Protein AF-A0A165QV12-F1 (afdb_monomer_lite)

Secondary structure (DSSP, 8-state):
-EE-HHHHHHHHT-TTHHHHHHHHHTTS----EESSS-HHHHHHH-HHHHTS--EETTTS-HHHHHHHHHHHH----

Foldseek 3Di:
DEAEPVNLVVQLPDPPVCPVVVVVLVPVPDAYEYENDDLVSVCVSPVSVSPDHHHYCVVDPPVVRVVVVVVVPDDDD

Radius of gyration: 13.27 Å; chains: 1; bounding box: 31×18×39 Å

pLDDT: mean 83.07, std 13.37, range [51.28, 97.38]

Sequence (77 aa):
MIVTPNFLKRIQGAGIADKELSALLSRDQLIPIVHNTTFDNLRDVSPLLGSRSGLSTGKDTMLNIASKLAELVSLDD

Organism: NCBI:txid703342

Structure (mmCIF, N/CA/C/O backbone):
data_AF-A0A165QV12-F1
#
_entry.id   AF-A0A165QV12-F1
#
loop_
_atom_site.group_PDB
_atom_site.id
_atom_site.type_symbol
_atom_site.label_atom_id
_atom_site.label_alt_id
_atom_site.label_comp_id
_atom_site.label_asym_id
_atom_site.label_entity_id
_atom_site.label_seq_id
_atom_site.pdbx_PDB_ins_code
_atom_site.Cartn_x
_atom_site.Cartn_y
_atom_site.Cartn_z
_atom_site.occupancy
_atom_site.B_iso_or_equiv
_atom_site.auth_seq_id
_atom_site.auth_comp_id
_atom_site.auth_asym_id
_atom_site.auth_atom_id
_atom_site.pdbx_PDB_model_num
ATOM 1 N N . MET A 1 1 ? 0.350 4.073 -5.531 1.00 84.62 1 MET A N 1
ATOM 2 C CA . MET A 1 1 ? -0.040 4.910 -4.364 1.00 84.62 1 MET A CA 1
ATOM 3 C C . MET A 1 1 ? 0.841 4.539 -3.177 1.00 84.62 1 MET A C 1
ATOM 5 O O . MET A 1 1 ? 1.024 3.349 -2.965 1.00 84.62 1 MET A O 1
ATOM 9 N N . ILE A 1 2 ? 1.376 5.498 -2.411 1.00 91.31 2 ILE A N 1
ATOM 10 C CA . ILE A 1 2 ? 2.207 5.202 -1.224 1.00 91.31 2 ILE A CA 1
ATOM 11 C C . ILE A 1 2 ? 1.374 5.351 0.055 1.00 91.31 2 ILE A C 1
ATOM 13 O O . ILE A 1 2 ? 0.723 6.374 0.256 1.00 91.31 2 ILE A O 1
ATOM 17 N N . VAL A 1 3 ? 1.423 4.346 0.927 1.00 92.62 3 VAL A N 1
ATOM 18 C CA . VAL A 1 3 ? 0.725 4.285 2.216 1.00 92.62 3 VAL A CA 1
ATOM 19 C C . VAL A 1 3 ? 1.748 4.438 3.337 1.00 92.62 3 VAL A C 1
ATOM 21 O O . VAL A 1 3 ? 2.637 3.606 3.486 1.00 92.62 3 VAL A O 1
ATOM 24 N N . THR A 1 4 ? 1.621 5.493 4.139 1.00 95.56 4 THR A N 1
ATOM 25 C CA . THR A 1 4 ? 2.511 5.805 5.274 1.00 95.56 4 THR A CA 1
ATOM 26 C C . THR A 1 4 ? 1.723 5.889 6.585 1.00 95.56 4 THR A C 1
ATOM 28 O O . THR A 1 4 ? 0.499 6.025 6.547 1.00 95.56 4 THR A O 1
ATOM 31 N N . PRO A 1 5 ? 2.374 5.900 7.764 1.00 95.69 5 PRO A N 1
ATOM 32 C CA . PRO A 1 5 ? 1.678 6.154 9.029 1.00 95.69 5 PRO A CA 1
ATOM 33 C C . PRO A 1 5 ? 0.872 7.461 9.039 1.00 95.69 5 PRO A C 1
ATOM 35 O O . PRO A 1 5 ? -0.236 7.504 9.568 1.00 95.69 5 PRO A O 1
ATOM 38 N N . ASN A 1 6 ? 1.391 8.526 8.417 1.00 93.31 6 ASN A N 1
ATOM 39 C CA . ASN A 1 6 ? 0.681 9.804 8.316 1.00 93.31 6 ASN A CA 1
ATOM 40 C C . ASN A 1 6 ? -0.544 9.709 7.398 1.00 93.31 6 ASN A C 1
ATOM 42 O O . ASN A 1 6 ? -1.564 10.336 7.678 1.00 93.31 6 ASN A O 1
ATOM 46 N N . PHE A 1 7 ? -0.463 8.902 6.337 1.00 90.62 7 PHE A N 1
ATOM 47 C CA . PHE A 1 7 ? -1.616 8.603 5.493 1.00 90.62 7 PHE A CA 1
ATOM 48 C C . PHE A 1 7 ? -2.710 7.883 6.291 1.00 90.62 7 PHE A C 1
ATOM 50 O O . PHE A 1 7 ? -3.848 8.340 6.271 1.00 90.62 7 PHE A O 1
ATOM 57 N N . LEU A 1 8 ? -2.361 6.838 7.056 1.00 89.38 8 LEU A N 1
ATOM 58 C CA . LEU A 1 8 ? -3.314 6.100 7.901 1.00 89.38 8 LEU A CA 1
ATOM 59 C C . LEU A 1 8 ? -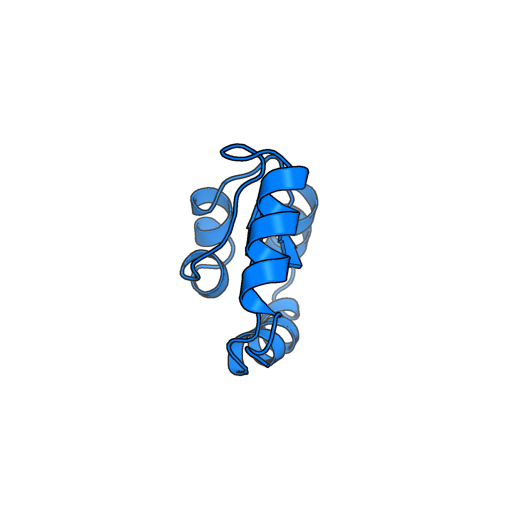4.031 7.020 8.896 1.00 89.38 8 LEU A C 1
ATOM 61 O O . LEU A 1 8 ? -5.257 7.032 8.944 1.00 89.38 8 LEU A O 1
ATOM 65 N N . LYS A 1 9 ? -3.278 7.868 9.611 1.00 89.94 9 LYS A N 1
ATOM 66 C CA . LYS A 1 9 ? -3.849 8.869 10.531 1.00 89.94 9 LYS A CA 1
ATOM 67 C C . LYS A 1 9 ? -4.832 9.810 9.833 1.00 89.94 9 LYS A C 1
ATOM 69 O O . LYS A 1 9 ? -5.855 10.164 10.410 1.00 89.94 9 LYS A O 1
ATOM 74 N N . ARG A 1 10 ? -4.525 10.223 8.599 1.00 85.00 10 ARG A N 1
ATOM 75 C CA . ARG A 1 10 ? -5.381 11.124 7.817 1.00 85.00 10 ARG A CA 1
ATOM 76 C C . ARG A 1 10 ? -6.691 10.456 7.401 1.00 85.00 10 ARG A C 1
ATOM 78 O O . ARG A 1 10 ? -7.726 11.112 7.456 1.00 85.00 10 ARG A O 1
ATOM 85 N N . ILE A 1 11 ? -6.659 9.190 6.985 1.00 81.19 11 ILE A N 1
ATOM 86 C CA . ILE A 1 11 ? -7.865 8.495 6.507 1.00 81.19 11 ILE A CA 1
ATOM 87 C C . ILE A 1 11 ? -8.736 7.951 7.647 1.00 81.19 11 ILE A C 1
ATOM 89 O O . ILE A 1 11 ? -9.949 7.898 7.493 1.00 81.19 11 ILE A O 1
ATOM 93 N N . GLN A 1 12 ? -8.159 7.657 8.817 1.00 80.25 12 GLN A N 1
ATOM 94 C CA . GLN A 1 12 ? -8.894 7.176 9.994 1.00 80.25 12 GLN A CA 1
ATOM 95 C C . GLN A 1 12 ? -9.968 8.165 10.496 1.00 80.25 12 GLN A C 1
ATOM 97 O O . GLN A 1 12 ? -10.945 7.746 11.108 1.00 80.25 12 GLN A O 1
ATOM 102 N N . GLY A 1 13 ? -9.810 9.468 10.232 1.00 70.88 13 GLY A N 1
ATOM 103 C CA . GLY A 1 13 ? -10.774 10.514 10.610 1.00 70.88 13 GLY A CA 1
ATOM 104 C C . GLY A 1 13 ? -11.616 11.075 9.457 1.00 70.88 13 GLY A C 1
ATOM 105 O O . GLY A 1 13 ? -12.421 11.977 9.680 1.00 70.88 13 GLY A O 1
ATOM 106 N N . ALA A 1 14 ? -11.428 10.598 8.224 1.00 64.25 14 ALA A N 1
ATOM 107 C CA . ALA A 1 14 ? -12.014 11.203 7.031 1.00 64.25 14 ALA A CA 1
ATOM 108 C C . ALA A 1 14 ? -13.113 10.314 6.425 1.00 64.25 14 ALA A C 1
ATOM 110 O O . ALA A 1 14 ? -12.883 9.623 5.440 1.00 64.25 14 ALA A O 1
ATOM 111 N N . GLY A 1 15 ? -14.341 10.397 6.949 1.00 59.47 15 GLY A N 1
ATOM 112 C CA . GLY A 1 15 ? -15.504 9.671 6.400 1.00 59.47 15 GLY A CA 1
ATOM 113 C C . GLY A 1 15 ? -15.868 10.016 4.940 1.00 59.47 15 GLY A C 1
ATOM 114 O O . GLY A 1 15 ? -16.634 9.293 4.316 1.00 59.47 15 GLY A O 1
ATOM 115 N N . ILE A 1 16 ? -15.314 11.103 4.375 1.00 51.28 16 ILE A N 1
ATOM 116 C CA . ILE A 1 16 ? -15.498 11.541 2.972 1.00 51.28 16 ILE A CA 1
ATOM 117 C C . ILE A 1 16 ? -14.368 11.044 2.053 1.00 51.28 16 ILE A C 1
ATOM 119 O O . ILE A 1 16 ? -14.597 10.870 0.854 1.00 51.28 16 ILE A O 1
ATOM 123 N N . ALA A 1 17 ? -13.175 10.752 2.596 1.00 56.38 17 ALA A N 1
ATOM 124 C CA . ALA A 1 17 ? -12.062 10.211 1.809 1.00 56.38 17 ALA A CA 1
ATOM 125 C C . ALA A 1 17 ? -12.439 8.875 1.154 1.00 56.38 17 ALA A C 1
ATOM 127 O O . ALA A 1 17 ? -11.941 8.559 0.082 1.00 56.38 17 ALA A O 1
ATOM 128 N N . ASP A 1 18 ? -13.394 8.154 1.739 1.00 58.97 18 ASP A N 1
ATOM 129 C CA . ASP A 1 18 ? -13.929 6.902 1.225 1.00 58.97 18 ASP A CA 1
ATOM 130 C C . ASP A 1 18 ? -14.523 7.027 -0.189 1.00 58.97 18 ASP A C 1
ATOM 132 O O . ASP A 1 18 ? -14.342 6.117 -0.985 1.00 58.97 18 ASP A O 1
ATOM 136 N N . LYS A 1 19 ? -15.165 8.145 -0.576 1.00 56.97 19 LYS A N 1
ATOM 137 C CA . LYS A 1 19 ? -15.803 8.277 -1.909 1.00 56.97 19 LYS A CA 1
ATOM 138 C C . LYS A 1 19 ? -14.809 8.509 -3.048 1.00 56.97 19 LYS A C 1
ATOM 140 O O . LYS A 1 19 ? -14.901 7.846 -4.080 1.00 56.97 19 LYS A O 1
ATOM 145 N N . GLU A 1 20 ? -13.865 9.433 -2.875 1.00 59.12 20 GLU A N 1
ATOM 146 C CA . GLU A 1 20 ? -12.834 9.704 -3.891 1.00 59.12 20 GLU A CA 1
ATOM 147 C C . GLU A 1 20 ? -11.856 8.532 -4.012 1.00 59.12 20 GLU A C 1
ATOM 149 O O . GLU A 1 20 ? -11.464 8.143 -5.114 1.00 59.12 20 GLU A O 1
ATOM 154 N N . LEU A 1 21 ? -11.527 7.900 -2.883 1.00 62.81 21 LEU A N 1
ATOM 155 C CA . LEU A 1 21 ? -10.696 6.706 -2.869 1.00 62.81 21 LEU A CA 1
ATOM 156 C C . LEU A 1 21 ? -11.445 5.498 -3.456 1.00 62.81 21 LEU A C 1
ATOM 158 O O . LEU A 1 21 ? -10.856 4.757 -4.234 1.00 62.81 21 LEU A O 1
ATOM 162 N N . SER A 1 22 ? -12.752 5.350 -3.203 1.00 61.12 22 SER A N 1
ATOM 163 C CA . SER A 1 22 ? -13.605 4.345 -3.866 1.00 61.12 22 SER A CA 1
ATOM 164 C C . SER A 1 22 ? -13.645 4.512 -5.386 1.00 61.12 22 SER A C 1
ATOM 166 O O . SER A 1 22 ? -13.618 3.519 -6.113 1.00 61.12 22 SER A O 1
ATOM 168 N N . ALA A 1 23 ? -13.650 5.750 -5.894 1.00 62.31 23 ALA A N 1
ATOM 169 C CA . ALA A 1 23 ? -13.585 6.004 -7.332 1.00 62.31 23 ALA A CA 1
ATOM 170 C C . ALA A 1 23 ? -12.249 5.535 -7.936 1.00 62.31 23 ALA A C 1
ATOM 172 O O . ALA A 1 23 ? -12.2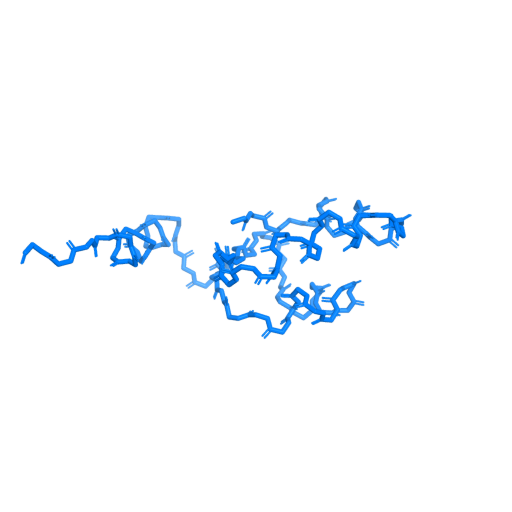46 4.892 -8.987 1.00 62.31 23 ALA A O 1
ATOM 173 N N . LEU A 1 24 ? -11.127 5.774 -7.249 1.00 63.94 24 LEU A N 1
ATOM 174 C CA . LEU A 1 24 ? -9.817 5.242 -7.645 1.00 63.94 24 LEU A CA 1
ATOM 175 C C . LEU A 1 24 ? -9.758 3.707 -7.543 1.00 63.94 24 LEU A C 1
ATOM 177 O O . LEU A 1 24 ? -9.133 3.05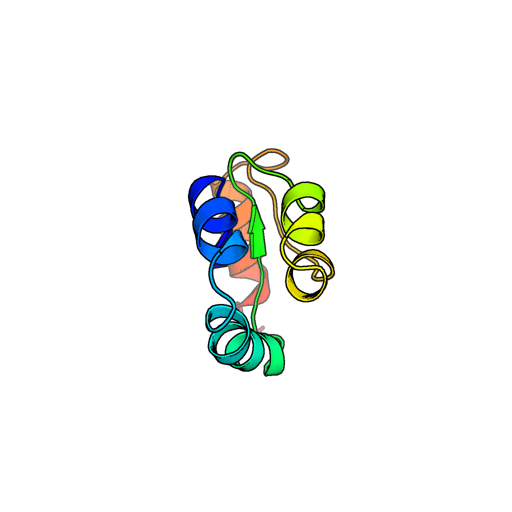8 -8.380 1.00 63.94 24 LEU A O 1
ATOM 181 N N . LEU A 1 25 ? -10.442 3.117 -6.560 1.00 64.19 25 LEU A N 1
ATOM 182 C CA . LEU A 1 25 ? -10.527 1.666 -6.377 1.00 64.19 25 LEU A CA 1
ATOM 183 C C . LEU A 1 25 ? -11.372 0.970 -7.446 1.00 64.19 25 LEU A C 1
ATOM 185 O O . LEU A 1 25 ? -11.117 -0.194 -7.734 1.00 64.19 25 LEU A O 1
ATOM 189 N N . SER A 1 26 ? -12.351 1.651 -8.039 1.00 64.38 26 SER A N 1
ATOM 190 C CA . SER A 1 26 ? -13.268 1.057 -9.024 1.00 64.38 26 SER A CA 1
ATOM 191 C C . SER A 1 26 ? -12.613 0.647 -10.349 1.00 64.38 26 SER A C 1
ATOM 193 O O . SER A 1 26 ? -13.214 -0.094 -11.119 1.00 64.38 26 SER A O 1
ATOM 195 N N . ARG A 1 27 ? -11.390 1.119 -10.627 1.00 65.81 27 ARG A N 1
ATOM 196 C CA . ARG A 1 27 ? -10.713 0.911 -11.918 1.00 65.81 27 ARG A CA 1
ATOM 197 C C . ARG A 1 27 ? -9.622 -0.161 -11.898 1.00 65.81 27 ARG A C 1
ATOM 199 O O . ARG A 1 27 ? -8.911 -0.272 -12.884 1.00 65.81 27 ARG A O 1
ATOM 206 N N . ASP A 1 28 ? -9.422 -0.877 -10.787 1.00 66.38 28 ASP A N 1
ATOM 207 C CA . ASP A 1 28 ? -8.326 -1.852 -10.576 1.00 66.38 28 ASP A CA 1
ATOM 208 C C . ASP A 1 28 ? -6.891 -1.350 -10.869 1.00 66.38 28 ASP A C 1
ATOM 210 O O . ASP A 1 28 ? -5.923 -2.089 -10.739 1.00 66.38 28 ASP A O 1
ATOM 214 N N . GLN A 1 29 ? -6.712 -0.057 -11.145 1.00 72.31 29 GLN A N 1
ATOM 215 C CA . GLN A 1 29 ? -5.435 0.585 -11.485 1.00 72.31 29 GLN A CA 1
ATOM 216 C C . GLN A 1 29 ? -4.576 0.946 -10.261 1.00 72.31 29 GLN A C 1
ATOM 218 O O . GLN A 1 29 ? -3.619 1.716 -10.361 1.00 72.31 29 GLN A O 1
ATOM 223 N N . LEU A 1 30 ? -4.923 0.444 -9.075 1.00 80.75 30 LEU A N 1
ATOM 224 C CA . LEU A 1 30 ? -4.303 0.875 -7.830 1.00 80.75 30 LEU A CA 1
ATOM 225 C C . LEU A 1 30 ? -3.421 -0.221 -7.233 1.00 80.75 30 LEU A C 1
ATOM 227 O O . LEU A 1 30 ? -3.917 -1.168 -6.627 1.00 80.75 30 LEU A O 1
ATOM 231 N N . ILE A 1 31 ? -2.106 -0.014 -7.316 1.00 88.06 31 ILE A N 1
ATOM 232 C CA . ILE A 1 31 ? -1.108 -0.806 -6.591 1.00 88.06 31 ILE A CA 1
ATOM 233 C C . ILE A 1 31 ? -0.676 -0.017 -5.337 1.00 88.06 31 ILE A C 1
ATOM 235 O O . ILE A 1 31 ? 0.001 1.020 -5.456 1.00 88.06 31 ILE A O 1
ATOM 239 N N . PRO A 1 32 ? -1.100 -0.430 -4.127 1.00 90.50 32 PRO A N 1
ATOM 240 C CA . PRO A 1 32 ? -0.647 0.172 -2.879 1.00 90.50 32 PRO A CA 1
ATOM 241 C C . PRO A 1 32 ? 0.790 -0.252 -2.544 1.00 90.50 32 PRO A C 1
ATOM 243 O O . PRO A 1 32 ? 1.162 -1.417 -2.672 1.00 90.50 32 PRO A O 1
ATOM 246 N N . ILE A 1 33 ? 1.595 0.701 -2.076 1.00 95.25 33 ILE A N 1
ATOM 247 C CA . ILE A 1 33 ? 2.956 0.471 -1.581 1.00 95.25 33 ILE A CA 1
ATOM 248 C C . ILE A 1 33 ? 3.007 0.941 -0.130 1.00 95.25 33 ILE A C 1
ATOM 250 O O . ILE A 1 33 ? 2.933 2.144 0.122 1.00 95.25 33 ILE A O 1
ATOM 254 N N . VAL A 1 34 ? 3.120 0.024 0.829 1.00 95.94 34 VAL A N 1
ATOM 255 C CA . VAL A 1 34 ? 3.237 0.386 2.250 1.00 95.94 34 VAL A CA 1
ATOM 256 C C . VAL A 1 34 ? 4.680 0.758 2.593 1.00 95.94 34 VAL A C 1
ATOM 258 O O . VAL A 1 34 ? 5.621 0.029 2.272 1.00 95.94 34 VAL A O 1
ATOM 261 N N . HIS A 1 35 ? 4.850 1.900 3.254 1.00 97.38 35 HIS A N 1
ATOM 262 C CA . HIS A 1 35 ? 6.136 2.446 3.669 1.00 97.38 35 HIS A CA 1
ATOM 263 C C . HIS A 1 35 ? 6.097 2.821 5.150 1.00 97.38 35 HIS A C 1
ATOM 265 O O . HIS A 1 35 ? 5.242 3.600 5.575 1.00 97.38 35 HIS A O 1
ATOM 271 N N . ASN A 1 36 ? 7.015 2.252 5.937 1.00 96.88 36 ASN A N 1
ATOM 272 C CA . ASN A 1 36 ? 7.052 2.371 7.401 1.00 96.88 36 ASN A CA 1
ATOM 273 C C . ASN A 1 36 ? 5.707 2.025 8.077 1.00 96.88 36 ASN A C 1
ATOM 275 O O . ASN A 1 36 ? 5.355 2.586 9.109 1.00 96.88 36 ASN A O 1
ATOM 279 N N . THR A 1 37 ? 4.938 1.122 7.465 1.00 95.94 37 THR A N 1
ATOM 280 C CA . THR A 1 37 ? 3.670 0.577 7.966 1.00 95.94 37 THR A CA 1
ATOM 281 C C . THR A 1 37 ? 3.419 -0.801 7.338 1.00 95.94 37 THR A C 1
ATOM 283 O O . THR A 1 37 ? 4.234 -1.280 6.545 1.00 95.94 37 THR A O 1
ATOM 286 N N . THR A 1 38 ? 2.305 -1.446 7.678 1.00 95.88 38 THR A N 1
ATOM 287 C CA . THR A 1 38 ? 1.926 -2.783 7.203 1.00 95.88 38 THR A CA 1
ATOM 288 C C . THR A 1 38 ? 0.574 -2.767 6.491 1.00 95.88 38 THR A C 1
ATOM 290 O O . THR A 1 38 ? -0.216 -1.830 6.626 1.00 95.88 38 THR A O 1
ATOM 293 N N . PHE A 1 39 ? 0.303 -3.826 5.725 1.00 93.44 39 PHE A N 1
ATOM 294 C CA . PHE A 1 39 ? -1.022 -4.055 5.145 1.00 93.44 39 PHE A CA 1
ATOM 295 C C . PHE A 1 39 ? -2.083 -4.346 6.206 1.00 93.44 39 PHE A C 1
ATOM 297 O O . PHE A 1 39 ? -3.240 -4.005 5.992 1.00 93.44 39 PHE A O 1
ATOM 304 N N . ASP A 1 40 ? -1.696 -4.907 7.351 1.00 94.19 40 ASP A N 1
ATOM 305 C CA . ASP A 1 40 ? -2.619 -5.146 8.461 1.00 94.19 40 ASP A CA 1
ATOM 306 C C . ASP A 1 40 ? -3.078 -3.817 9.072 1.00 94.19 40 ASP A C 1
ATOM 308 O O . ASP A 1 40 ? -4.274 -3.555 9.109 1.00 94.19 40 ASP A O 1
ATOM 312 N N . ASN A 1 41 ? -2.148 -2.894 9.357 1.00 93.75 41 ASN A N 1
ATOM 313 C CA . ASN A 1 41 ? -2.492 -1.542 9.815 1.00 93.75 41 ASN A CA 1
ATOM 314 C C . ASN A 1 41 ? -3.375 -0.789 8.803 1.00 93.75 41 ASN A C 1
ATOM 316 O O . ASN A 1 41 ? -4.221 0.017 9.179 1.00 93.75 41 ASN A O 1
ATOM 320 N N . LEU A 1 42 ? -3.155 -1.008 7.501 1.00 90.31 42 LEU A N 1
ATOM 321 C CA . LEU A 1 42 ? -4.005 -0.439 6.456 1.00 90.31 42 LEU A CA 1
ATOM 322 C C . LEU A 1 42 ? -5.402 -1.066 6.465 1.00 90.31 42 LEU A C 1
ATOM 324 O O . LEU A 1 42 ? -6.379 -0.338 6.317 1.00 90.31 42 LEU A O 1
ATOM 328 N N . ARG A 1 43 ? -5.501 -2.387 6.642 1.00 88.56 43 ARG A N 1
ATOM 329 C CA . ARG A 1 43 ? -6.768 -3.125 6.689 1.00 88.56 43 ARG A CA 1
ATOM 330 C C . ARG A 1 43 ? -7.612 -2.737 7.900 1.00 88.56 43 ARG A C 1
ATOM 332 O O . ARG A 1 43 ? -8.823 -2.624 7.751 1.00 88.56 43 ARG A O 1
ATOM 339 N N . ASP A 1 44 ? -6.979 -2.472 9.039 1.00 89.56 44 ASP A N 1
ATOM 340 C CA . ASP A 1 44 ? -7.659 -2.016 10.256 1.00 89.56 44 ASP A CA 1
ATOM 341 C C . ASP A 1 44 ? -8.351 -0.661 10.057 1.00 89.56 44 ASP A C 1
ATOM 343 O O . ASP A 1 44 ? -9.429 -0.421 10.596 1.00 89.56 44 ASP A O 1
ATOM 347 N N . VAL A 1 45 ? -7.745 0.227 9.262 1.00 86.56 45 VAL A N 1
ATOM 348 C CA . VAL A 1 45 ? -8.285 1.569 8.992 1.00 86.56 45 VAL A CA 1
ATOM 349 C C . VAL A 1 45 ? -9.214 1.583 7.776 1.00 86.56 45 VAL A C 1
ATOM 351 O O . VAL A 1 45 ? -10.199 2.315 7.753 1.00 86.56 45 VAL A O 1
ATOM 354 N N . SER A 1 46 ? -8.911 0.789 6.752 1.00 82.88 46 SER A N 1
ATOM 355 C CA . SER A 1 46 ? -9.723 0.654 5.546 1.00 82.88 46 SER A CA 1
ATOM 356 C C . SER A 1 46 ? -9.643 -0.782 5.018 1.00 82.88 46 SER A C 1
ATOM 358 O O . SER A 1 46 ? -8.708 -1.129 4.282 1.00 82.88 46 SER A O 1
ATOM 360 N N . PRO A 1 47 ? -10.639 -1.628 5.342 1.00 84.56 47 PRO A N 1
ATOM 361 C CA . PRO A 1 47 ? -10.667 -3.019 4.900 1.00 84.56 47 PRO A CA 1
ATOM 362 C C . PRO A 1 47 ? -10.586 -3.170 3.376 1.00 84.56 47 PRO A C 1
ATOM 364 O O . PRO A 1 47 ? -9.891 -4.059 2.886 1.00 84.56 47 PRO A O 1
ATOM 367 N N . LEU A 1 48 ? -11.235 -2.265 2.631 1.00 80.69 48 LEU A N 1
ATOM 368 C CA . LEU A 1 48 ? -11.251 -2.258 1.163 1.00 80.69 48 LEU A CA 1
ATOM 369 C C . LEU A 1 48 ? -9.884 -1.929 0.545 1.00 80.69 48 LEU A C 1
ATOM 371 O O . LEU A 1 48 ? -9.533 -2.468 -0.502 1.00 80.69 48 LEU A O 1
ATOM 375 N N . LEU A 1 49 ? -9.096 -1.052 1.173 1.00 81.75 49 LEU A N 1
ATOM 376 C CA . LEU A 1 49 ? -7.73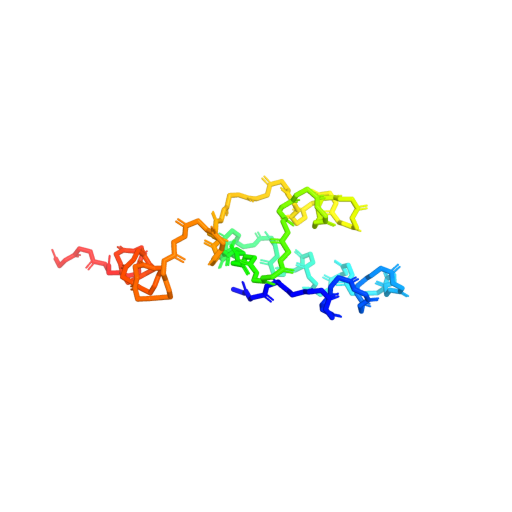0 -0.773 0.719 1.00 81.75 49 LEU A CA 1
ATOM 377 C C . LEU A 1 49 ? -6.773 -1.896 1.103 1.00 81.75 49 LEU A C 1
ATOM 379 O O . LEU A 1 49 ? -5.916 -2.279 0.309 1.00 81.75 49 LEU A O 1
ATOM 383 N N . GLY A 1 50 ? -6.912 -2.414 2.324 1.00 84.81 50 GLY A N 1
ATOM 384 C CA . GLY A 1 50 ? -6.054 -3.468 2.852 1.00 84.81 50 GLY A CA 1
ATOM 385 C C . GLY A 1 50 ? -6.270 -4.830 2.191 1.00 84.81 50 GLY A C 1
ATOM 386 O O . GLY A 1 50 ? -5.404 -5.695 2.300 1.00 84.81 50 GLY A O 1
ATOM 387 N N . SER A 1 51 ? -7.395 -5.066 1.509 1.00 84.62 51 SER A N 1
ATOM 388 C CA . SER A 1 51 ? -7.646 -6.317 0.780 1.00 84.62 51 SER A CA 1
ATOM 389 C C . SER A 1 51 ? -6.905 -6.411 -0.557 1.00 84.62 51 SER A C 1
ATOM 391 O O . SER A 1 51 ? -6.827 -7.499 -1.124 1.00 84.62 51 SER A O 1
ATOM 393 N N . ARG A 1 52 ? -6.355 -5.304 -1.073 1.00 84.31 52 ARG A N 1
ATOM 394 C CA . ARG A 1 52 ? -5.633 -5.301 -2.349 1.00 84.31 52 ARG A CA 1
ATOM 395 C C . ARG A 1 52 ? -4.196 -5.792 -2.196 1.00 84.31 52 ARG A C 1
ATOM 397 O O . ARG A 1 52 ? -3.493 -5.434 -1.252 1.00 84.31 52 ARG A O 1
ATOM 404 N N . SER A 1 53 ? -3.747 -6.562 -3.184 1.00 85.94 53 SER A N 1
ATOM 405 C CA . SER A 1 53 ? -2.342 -6.941 -3.338 1.00 85.94 53 SER A CA 1
ATOM 406 C C . SER A 1 53 ? -1.484 -5.710 -3.630 1.00 85.94 53 SER A C 1
ATOM 408 O O . SER A 1 53 ? -1.890 -4.822 -4.378 1.00 85.94 53 SER A O 1
ATOM 410 N N . GLY A 1 54 ? -0.279 -5.660 -3.068 1.00 91.12 54 GLY A N 1
ATOM 411 C CA . GLY A 1 54 ? 0.647 -4.559 -3.298 1.00 91.12 54 GLY A CA 1
ATOM 412 C C . GLY A 1 54 ? 2.046 -4.837 -2.758 1.00 91.12 54 GLY A C 1
ATOM 413 O O . GLY A 1 54 ? 2.399 -5.979 -2.467 1.00 91.12 54 GLY A O 1
ATOM 414 N N . LEU A 1 55 ? 2.853 -3.785 -2.640 1.00 95.25 55 LEU A N 1
ATOM 415 C CA . LEU A 1 55 ? 4.283 -3.877 -2.331 1.00 95.25 55 LEU A CA 1
ATOM 416 C C . LEU A 1 55 ? 4.604 -3.265 -0.961 1.00 95.25 55 LEU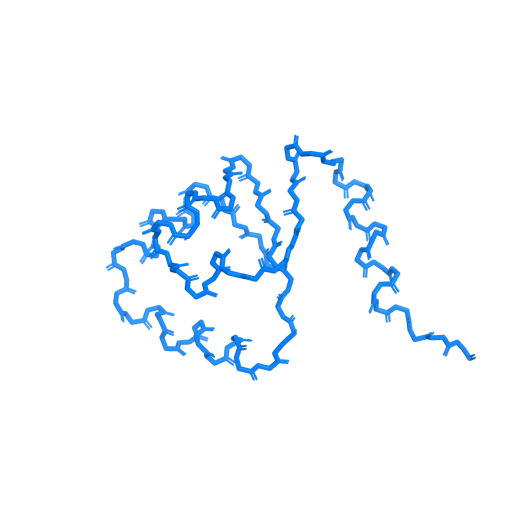 A C 1
ATOM 418 O O . LEU A 1 55 ? 3.832 -2.476 -0.416 1.00 95.25 55 LEU A O 1
ATOM 422 N N . SER A 1 56 ? 5.748 -3.628 -0.379 1.00 96.31 56 SER A N 1
ATOM 423 C CA . SER A 1 56 ? 6.186 -3.120 0.926 1.00 96.31 56 SER A CA 1
ATOM 424 C C . SER A 1 56 ? 7.665 -2.775 0.910 1.00 96.31 56 SER A C 1
ATOM 426 O O . SER A 1 56 ? 8.501 -3.637 0.645 1.00 96.31 56 SER A O 1
ATOM 428 N N . THR A 1 57 ? 8.002 -1.547 1.300 1.00 96.88 57 THR A N 1
ATOM 429 C CA . THR A 1 57 ? 9.405 -1.124 1.449 1.00 96.88 57 THR A CA 1
ATOM 430 C C . THR A 1 57 ? 10.083 -1.732 2.681 1.00 96.88 57 THR A C 1
ATOM 432 O O . THR A 1 57 ? 11.267 -1.513 2.898 1.00 96.88 57 THR A O 1
ATOM 435 N N . GLY A 1 58 ? 9.328 -2.422 3.544 1.00 95.88 58 GLY A N 1
ATOM 436 C CA . GLY A 1 58 ? 9.880 -3.212 4.647 1.00 95.88 58 GLY A CA 1
ATOM 437 C C . GLY A 1 58 ? 10.302 -4.620 4.217 1.00 95.88 58 GLY A C 1
ATOM 438 O O . GLY A 1 58 ? 10.973 -5.304 4.982 1.00 95.88 58 GLY A O 1
ATOM 439 N N . LYS A 1 59 ? 9.900 -5.057 3.014 1.00 94.62 59 LYS A N 1
ATOM 440 C CA . LYS A 1 59 ? 10.224 -6.376 2.443 1.00 94.62 59 LYS A CA 1
ATOM 441 C C . LYS A 1 59 ? 11.135 -6.299 1.218 1.00 94.62 59 LYS A C 1
ATOM 443 O O . LYS A 1 59 ? 11.849 -7.253 0.948 1.00 94.62 59 LYS A O 1
ATOM 448 N N . ASP A 1 60 ? 11.112 -5.184 0.493 1.00 96.00 60 ASP A N 1
ATOM 449 C CA . ASP A 1 60 ? 11.927 -4.945 -0.698 1.00 96.00 60 ASP A CA 1
ATOM 450 C C . ASP A 1 60 ? 12.570 -3.556 -0.662 1.00 96.00 60 ASP A C 1
ATOM 452 O O . ASP A 1 60 ? 12.071 -2.628 -0.021 1.00 96.00 60 ASP A O 1
ATOM 456 N N . THR A 1 61 ? 13.656 -3.395 -1.418 1.00 96.44 61 THR A N 1
ATOM 457 C CA . THR A 1 61 ? 14.256 -2.081 -1.665 1.00 96.44 61 THR A CA 1
ATOM 458 C C . THR A 1 61 ? 13.371 -1.248 -2.595 1.00 96.44 61 THR A C 1
ATOM 460 O O . THR A 1 61 ? 12.628 -1.776 -3.425 1.00 96.44 61 THR A O 1
ATOM 463 N N . MET A 1 62 ? 13.489 0.081 -2.515 1.00 94.00 62 MET A N 1
ATOM 464 C CA . MET A 1 62 ? 12.777 0.986 -3.429 1.00 94.00 62 MET A CA 1
ATOM 465 C C . MET A 1 62 ? 13.138 0.734 -4.900 1.00 94.00 62 MET A C 1
ATOM 467 O O . MET A 1 62 ? 12.276 0.852 -5.764 1.00 94.00 62 MET A O 1
ATOM 471 N N . LEU A 1 63 ? 14.387 0.345 -5.177 1.00 96.06 63 LEU A N 1
ATOM 472 C CA . LEU A 1 63 ? 14.852 0.021 -6.526 1.00 96.06 63 LEU A CA 1
ATOM 473 C C . LEU A 1 63 ? 14.160 -1.235 -7.076 1.00 96.06 63 LEU A C 1
ATOM 475 O O . LEU A 1 63 ? 13.66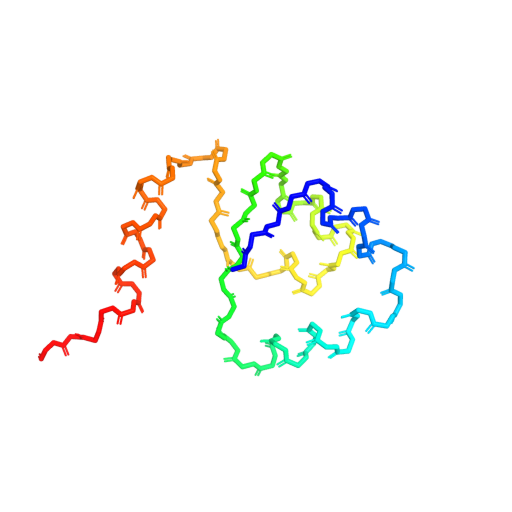6 -1.223 -8.203 1.00 96.06 63 LEU A O 1
ATOM 479 N N . ASN A 1 64 ? 14.046 -2.291 -6.266 1.00 96.19 64 ASN A N 1
ATOM 480 C CA . ASN A 1 64 ? 13.337 -3.508 -6.663 1.00 96.19 64 ASN A CA 1
ATOM 481 C C . ASN A 1 64 ? 11.843 -3.242 -6.865 1.00 96.19 64 ASN A C 1
ATOM 483 O O . ASN A 1 64 ? 11.255 -3.718 -7.830 1.00 96.19 64 ASN A O 1
ATOM 487 N N . ILE A 1 65 ? 11.229 -2.453 -5.979 1.00 95.06 65 ILE A N 1
ATOM 488 C CA . ILE A 1 65 ? 9.824 -2.042 -6.105 1.00 95.06 65 ILE A CA 1
ATOM 489 C C . ILE A 1 65 ? 9.600 -1.275 -7.410 1.00 95.06 65 ILE A C 1
ATOM 491 O O . ILE A 1 65 ? 8.652 -1.577 -8.129 1.00 95.06 65 ILE A O 1
ATOM 495 N N . ALA A 1 66 ? 10.470 -0.317 -7.738 1.00 93.38 66 ALA A N 1
ATOM 496 C CA . ALA A 1 66 ? 10.384 0.434 -8.988 1.00 93.38 66 ALA A CA 1
ATOM 497 C C . ALA A 1 66 ? 10.517 -0.480 -10.216 1.00 93.38 66 ALA A C 1
ATOM 499 O O . ALA A 1 66 ? 9.746 -0.336 -11.160 1.00 93.38 66 ALA A O 1
ATOM 500 N N . SER A 1 67 ? 11.431 -1.452 -10.172 1.00 94.50 67 SER A N 1
ATOM 501 C CA . SER A 1 67 ? 11.627 -2.422 -11.259 1.00 94.50 67 SER A CA 1
ATOM 502 C C . SER A 1 67 ? 10.383 -3.295 -11.469 1.00 94.50 67 SER A C 1
ATOM 504 O O . SER A 1 67 ? 9.875 -3.377 -12.581 1.00 94.50 67 SER A O 1
ATOM 506 N N . LYS A 1 68 ? 9.802 -3.836 -10.388 1.00 92.12 68 LYS A N 1
ATOM 507 C CA . LYS A 1 68 ? 8.545 -4.609 -10.434 1.00 92.12 68 LYS A CA 1
ATOM 508 C C . LYS A 1 68 ? 7.376 -3.802 -11.002 1.00 92.12 68 LYS A C 1
ATOM 510 O O . LYS A 1 68 ? 6.521 -4.343 -11.688 1.00 92.12 68 LYS A O 1
ATOM 515 N N . LEU A 1 69 ? 7.306 -2.506 -10.695 1.00 90.06 69 LEU A N 1
ATOM 516 C CA . LEU A 1 69 ? 6.275 -1.630 -11.258 1.00 90.06 69 LEU A CA 1
ATOM 517 C C . LEU A 1 69 ? 6.506 -1.359 -12.747 1.00 90.06 69 LEU A C 1
ATOM 519 O O . LEU A 1 69 ? 5.532 -1.273 -13.486 1.00 90.06 69 LEU A O 1
ATOM 523 N N . ALA A 1 70 ? 7.761 -1.234 -13.181 1.00 91.00 70 ALA A N 1
ATOM 524 C CA . ALA A 1 70 ? 8.094 -1.055 -14.591 1.00 91.00 70 ALA A CA 1
ATOM 525 C C . ALA A 1 70 ? 7.677 -2.275 -15.428 1.00 91.00 70 ALA A C 1
ATOM 527 O O . ALA A 1 70 ? 7.083 -2.100 -16.486 1.00 91.00 70 ALA A O 1
ATOM 528 N N . GLU A 1 71 ? 7.888 -3.492 -14.916 1.00 88.44 71 GLU A N 1
ATOM 529 C CA . GLU A 1 71 ? 7.439 -4.740 -15.558 1.00 88.44 71 GLU A CA 1
ATOM 530 C C . GLU A 1 71 ? 5.916 -4.789 -15.761 1.00 88.44 71 GLU A C 1
ATOM 532 O O . GLU A 1 71 ? 5.448 -5.285 -16.776 1.00 88.44 71 GLU A O 1
ATOM 537 N N . LEU A 1 72 ? 5.130 -4.237 -14.830 1.00 83.62 72 LEU A N 1
ATOM 538 C CA . LEU A 1 72 ? 3.661 -4.228 -14.915 1.00 83.62 72 LEU A CA 1
ATOM 539 C C . LEU A 1 72 ? 3.096 -3.188 -15.893 1.00 83.62 72 LEU A C 1
ATOM 541 O O . LEU A 1 72 ? 1.911 -3.240 -16.218 1.00 83.62 72 LEU A O 1
ATOM 545 N N . VAL A 1 73 ? 3.904 -2.205 -16.293 1.00 83.38 73 VAL A N 1
ATOM 546 C CA . VAL A 1 73 ? 3.494 -1.106 -17.185 1.00 83.38 73 VAL A CA 1
ATOM 547 C C . VAL A 1 73 ? 4.116 -1.247 -18.573 1.00 83.38 73 VAL A C 1
ATOM 549 O O . VAL A 1 73 ? 3.621 -0.638 -19.521 1.00 83.38 73 VAL A O 1
ATOM 552 N N . SER A 1 74 ? 5.165 -2.058 -18.716 1.00 76.62 74 SER A N 1
ATOM 553 C CA . SER A 1 74 ? 5.684 -2.431 -20.025 1.00 76.62 74 SER A CA 1
ATOM 554 C C . SER A 1 74 ? 4.599 -3.207 -20.767 1.00 76.62 74 SER A C 1
ATOM 556 O O . SER A 1 74 ? 4.237 -4.314 -20.380 1.00 76.62 74 SER A O 1
ATOM 558 N N . LEU A 1 75 ? 4.040 -2.596 -21.808 1.00 67.31 75 LEU A N 1
ATOM 559 C CA . LEU A 1 75 ? 3.299 -3.338 -22.816 1.00 67.31 75 LEU A CA 1
ATOM 560 C C . LEU A 1 75 ? 4.350 -4.170 -23.555 1.00 67.31 75 LEU A C 1
ATOM 562 O O . LEU A 1 75 ? 5.374 -3.613 -23.949 1.00 67.31 75 LEU A O 1
ATOM 566 N N . ASP A 1 76 ? 4.146 -5.483 -23.657 1.00 62.78 76 ASP A N 1
ATOM 567 C CA . ASP A 1 76 ? 4.950 -6.310 -24.558 1.00 62.78 76 ASP A CA 1
ATOM 568 C C . ASP A 1 76 ? 4.902 -5.669 -25.962 1.00 62.78 76 ASP A C 1
ATOM 570 O O . ASP A 1 76 ? 3.815 -5.290 -26.414 1.00 62.78 76 ASP A O 1
ATOM 574 N N . ASP A 1 77 ? 6.065 -5.485 -26.599 1.00 56.78 77 ASP A N 1
ATOM 575 C CA . ASP A 1 77 ? 6.177 -4.972 -27.979 1.00 56.78 77 ASP A CA 1
ATOM 576 C C . ASP A 1 77 ? 5.491 -5.902 -29.001 1.00 56.78 77 ASP A C 1
ATOM 578 O O . ASP A 1 77 ? 5.627 -7.146 -28.878 1.00 56.78 77 ASP A O 1
#